Protein AF-A0A962S464-F1 (afdb_monomer)

Nearest PDB structures (foldseek):
  6q2z-assembly1_B  TM=8.981E-01  e=3.096E-05  Haloferax volcanii DS2
  3bid-assembly4_G  TM=9.130E-01  e=7.839E-04  Neisseria meningitidis MC58
  3bid-assembly3_E  TM=9.054E-01  e=1.005E-03  Neisseria meningitidis MC58
  2k7i-assembly1_B  TM=8.317E-01  e=4.481E-04  Agrobacterium fabrum str. C58
  2k49-assembly1_A  TM=9.399E-01  e=1.753E-02  Shewanella oneidensis MR-1

Secondary structure (DSSP, 8-state):
---EEEEEE-TTS-EEEEEE-TTS-EEEE---BSSHHHHHHHHHHHHHHTTTPPP---TT-----PPP--S----SS---TTSSSSS---TTTHHHHSSSSS---------------

Foldseek 3Di:
DAWDKDWDADPVRFIKIFTAGPVRDTDDIGDTHNDPVVRVVVVVVCVVCVVPDDDDDCVPVPPPDPPPPPPDDPPPDDPPPPPVVVPPPPPVVVVVVVPPPPDDDDDDDDDDDDDDD

Radius of gyration: 37.12 Å; Cα contacts (8 Å, |Δi|>4): 73; chains: 1; bounding box: 73×63×72 Å

Structure (mmCIF, N/CA/C/O backbone):
data_AF-A0A962S464-F1
#
_entry.id   AF-A0A962S464-F1
#
loop_
_atom_site.group_PDB
_atom_site.id
_atom_site.type_symbol
_atom_site.label_atom_id
_atom_site.label_alt_id
_atom_site.label_comp_id
_atom_site.label_asym_id
_atom_site.label_entity_id
_atom_site.label_seq_id
_atom_site.pdbx_PDB_ins_code
_atom_site.Cartn_x
_atom_site.Cartn_y
_atom_site.Cartn_z
_atom_site.occupancy
_atom_site.B_iso_or_equiv
_atom_site.auth_seq_id
_atom_site.auth_comp_id
_atom_site.auth_asym_id
_atom_site.auth_atom_id
_atom_site.pdbx_PDB_model_num
ATOM 1 N N . MET A 1 1 ? 13.500 -8.009 13.695 1.00 68.75 1 MET A N 1
ATOM 2 C CA . MET A 1 1 ? 12.142 -8.559 13.429 1.00 68.75 1 MET A CA 1
ATOM 3 C C . MET A 1 1 ? 11.583 -7.921 12.155 1.00 68.75 1 MET A C 1
ATOM 5 O O . MET A 1 1 ? 12.032 -6.850 11.772 1.00 68.75 1 MET A O 1
ATOM 9 N N . PRO A 1 2 ? 10.647 -8.565 11.438 1.00 79.00 2 PRO A N 1
ATOM 10 C CA . PRO A 1 2 ? 10.001 -7.939 10.283 1.00 79.00 2 PRO A CA 1
ATOM 11 C C . PRO A 1 2 ? 9.098 -6.764 10.701 1.00 79.00 2 PRO A C 1
ATOM 13 O O . PRO A 1 2 ? 8.516 -6.774 11.788 1.00 79.00 2 PRO A O 1
ATOM 16 N N . GLY A 1 3 ? 8.970 -5.763 9.821 1.00 85.00 3 GLY A N 1
ATOM 17 C CA . GLY A 1 3 ? 8.020 -4.656 9.984 1.00 85.00 3 GLY A CA 1
ATOM 18 C C . GLY A 1 3 ? 6.564 -5.135 10.043 1.00 85.00 3 GLY A C 1
ATOM 19 O O . GLY A 1 3 ? 6.246 -6.254 9.636 1.00 85.00 3 GLY A O 1
ATOM 20 N N . LYS A 1 4 ? 5.664 -4.295 10.567 1.00 91.50 4 LYS A N 1
ATOM 21 C CA . LYS A 1 4 ? 4.253 -4.653 10.809 1.00 91.50 4 LYS A CA 1
ATOM 22 C C . LYS A 1 4 ? 3.316 -3.892 9.876 1.00 91.50 4 LYS A C 1
ATOM 24 O O . LYS A 1 4 ? 3.460 -2.682 9.702 1.00 91.50 4 LY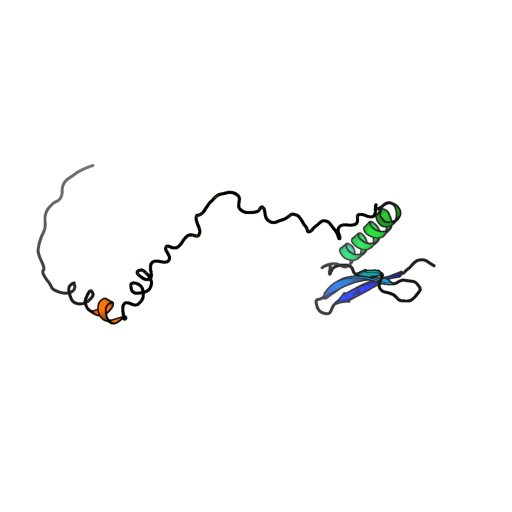S A O 1
ATOM 29 N N . PHE A 1 5 ? 2.327 -4.597 9.327 1.00 94.12 5 PHE A N 1
ATOM 30 C CA . PHE A 1 5 ? 1.213 -3.985 8.606 1.00 94.12 5 PHE A CA 1
ATOM 31 C C . PHE A 1 5 ? 0.083 -3.632 9.572 1.00 94.12 5 PHE A C 1
ATOM 33 O O . PHE A 1 5 ? -0.443 -4.498 10.270 1.00 94.12 5 PHE A O 1
ATOM 40 N N . GLU A 1 6 ? -0.323 -2.368 9.575 1.00 94.00 6 GLU A N 1
ATOM 41 C CA . GLU A 1 6 ? -1.473 -1.883 10.334 1.00 94.00 6 GLU A CA 1
ATOM 42 C C . GLU A 1 6 ? -2.597 -1.501 9.375 1.00 94.00 6 GLU A C 1
ATOM 44 O O . GLU A 1 6 ? -2.417 -0.637 8.516 1.00 94.00 6 GLU A O 1
ATOM 49 N N . LEU A 1 7 ? -3.760 -2.133 9.533 1.00 94.81 7 LEU A N 1
ATOM 50 C CA . LEU A 1 7 ? -4.970 -1.837 8.771 1.00 94.81 7 LEU A CA 1
ATOM 51 C C . LEU A 1 7 ? -5.931 -1.018 9.637 1.00 94.81 7 LEU A C 1
ATOM 53 O O . LEU A 1 7 ? -6.308 -1.451 10.726 1.00 94.81 7 LEU A O 1
ATOM 57 N N . TYR A 1 8 ? -6.376 0.126 9.131 1.00 94.56 8 TYR A N 1
ATOM 58 C CA . TYR A 1 8 ? -7.314 1.005 9.822 1.00 94.56 8 TYR A CA 1
ATOM 59 C C . TYR A 1 8 ? -8.376 1.548 8.861 1.00 94.56 8 TYR A C 1
ATOM 61 O O . TYR A 1 8 ? -8.228 1.508 7.636 1.00 94.56 8 TYR A O 1
ATOM 69 N N . LYS A 1 9 ? -9.482 2.030 9.429 1.00 94.75 9 LYS A N 1
ATOM 70 C CA . LYS A 1 9 ? -10.576 2.661 8.685 1.00 94.75 9 LYS A CA 1
ATOM 71 C C . LYS A 1 9 ? -10.459 4.178 8.828 1.00 94.75 9 LYS A C 1
ATOM 73 O O . LYS A 1 9 ? -10.283 4.666 9.941 1.00 94.75 9 LYS A O 1
ATOM 78 N N . ASP A 1 10 ? -10.510 4.905 7.715 1.00 91.56 10 ASP A N 1
ATOM 79 C CA . ASP A 1 10 ? -10.517 6.369 7.720 1.00 91.56 10 ASP A CA 1
ATOM 80 C C . ASP A 1 10 ? -11.915 6.930 8.044 1.00 91.56 10 ASP A C 1
ATOM 82 O O . ASP A 1 10 ? -12.912 6.209 8.074 1.00 91.56 10 ASP A O 1
ATOM 86 N N . VAL A 1 11 ? -11.990 8.245 8.273 1.00 92.31 11 VAL A N 1
ATOM 87 C CA . VAL A 1 11 ? -13.250 8.963 8.555 1.00 92.31 11 VAL A CA 1
ATOM 88 C C . VAL A 1 11 ? -14.262 8.920 7.403 1.00 92.31 11 VAL A C 1
ATOM 90 O O . VAL A 1 11 ? -15.421 9.262 7.592 1.00 92.31 11 VAL A O 1
ATOM 93 N N . ARG A 1 12 ? -13.831 8.526 6.200 1.00 92.19 12 ARG A N 1
ATOM 94 C CA . ARG A 1 12 ? -14.661 8.358 4.998 1.00 92.19 12 ARG A CA 1
ATOM 95 C C . ARG A 1 12 ? -15.000 6.884 4.755 1.00 92.19 12 ARG A C 1
ATOM 97 O O . ARG A 1 12 ? -15.293 6.505 3.623 1.00 92.19 12 ARG A O 1
ATOM 104 N N . ASP A 1 13 ? -14.912 6.060 5.796 1.00 92.31 13 ASP A N 1
ATOM 105 C CA . ASP A 1 13 ? -15.186 4.628 5.775 1.00 92.31 13 ASP A CA 1
ATOM 106 C C . ASP A 1 13 ? -14.328 3.810 4.796 1.00 92.31 13 ASP A C 1
ATOM 108 O O . ASP A 1 13 ? -14.693 2.690 4.431 1.00 92.31 13 ASP A O 1
ATOM 112 N N . ARG A 1 14 ? -13.157 4.319 4.399 1.00 94.62 14 ARG A N 1
ATOM 113 C CA . ARG A 1 14 ? -12.224 3.579 3.543 1.00 94.62 14 ARG A CA 1
ATOM 114 C C . ARG A 1 14 ? -11.181 2.845 4.365 1.00 94.62 14 ARG A C 1
ATOM 116 O O . ARG A 1 14 ? -10.677 3.355 5.361 1.00 94.62 14 ARG A O 1
ATOM 123 N N . TYR A 1 15 ? -10.825 1.652 3.913 1.00 95.75 15 TYR A N 1
ATOM 124 C CA . TYR A 1 15 ? -9.791 0.820 4.510 1.00 95.75 15 TYR A CA 1
ATOM 125 C C . TYR A 1 15 ? -8.435 1.197 3.933 1.00 95.75 15 TYR A C 1
ATOM 127 O O . TYR A 1 15 ? -8.227 1.095 2.728 1.00 95.75 15 TYR A O 1
ATOM 135 N N . ARG A 1 16 ? -7.514 1.618 4.794 1.00 94.75 16 ARG A N 1
ATOM 136 C CA . ARG A 1 16 ? -6.129 1.932 4.438 1.00 94.75 16 ARG A CA 1
ATOM 137 C C . ARG A 1 16 ? -5.203 1.059 5.259 1.00 94.75 16 ARG A C 1
ATOM 139 O O . ARG A 1 16 ? -5.538 0.669 6.378 1.00 94.75 16 ARG A O 1
ATOM 146 N N . PHE A 1 17 ? -4.029 0.784 4.715 1.00 95.38 17 PHE A N 1
ATOM 147 C CA . PHE A 1 17 ? -2.977 0.103 5.451 1.00 95.38 17 PHE A CA 1
ATOM 148 C C . PHE A 1 17 ? -1.685 0.900 5.416 1.00 95.38 17 PHE A C 1
ATOM 150 O O . PHE A 1 17 ? -1.452 1.698 4.511 1.00 95.38 17 PHE A O 1
ATOM 157 N N . ARG A 1 18 ? -0.839 0.671 6.412 1.00 95.44 18 ARG A N 1
ATOM 158 C CA . ARG A 1 18 ? 0.514 1.215 6.468 1.00 95.44 18 ARG A CA 1
ATOM 159 C C . ARG A 1 18 ? 1.498 0.153 6.925 1.00 95.44 18 ARG A C 1
ATOM 161 O O . ARG A 1 18 ? 1.133 -0.710 7.721 1.00 95.44 18 ARG A O 1
ATOM 168 N N . LEU A 1 19 ? 2.725 0.232 6.428 1.00 94.94 19 LEU A N 1
ATOM 169 C CA . LEU A 1 19 ? 3.845 -0.589 6.870 1.00 94.94 19 LEU A CA 1
ATOM 170 C C . LEU A 1 19 ? 4.756 0.255 7.752 1.00 94.94 19 LEU A C 1
ATOM 172 O O . LEU A 1 19 ? 5.294 1.269 7.299 1.00 94.94 19 LEU A O 1
ATOM 176 N N . ILE A 1 20 ? 4.924 -0.182 8.996 1.00 93.56 20 ILE A N 1
ATOM 177 C CA . ILE A 1 20 ? 5.788 0.467 9.978 1.00 93.56 20 ILE A CA 1
ATOM 178 C C . ILE A 1 20 ? 7.045 -0.381 10.179 1.00 93.56 20 ILE A C 1
ATOM 180 O O . ILE A 1 20 ? 6.964 -1.603 10.354 1.00 93.56 20 ILE A O 1
ATOM 184 N N . SER A 1 21 ? 8.207 0.273 10.132 1.00 93.12 21 SER A N 1
ATOM 185 C CA . SER A 1 21 ? 9.502 -0.339 10.435 1.00 93.12 21 SER A CA 1
ATOM 186 C C . SER A 1 21 ? 9.625 -0.669 11.925 1.00 93.12 21 SER A C 1
ATOM 188 O O . SER A 1 21 ? 8.843 -0.202 12.751 1.00 93.12 21 SER A O 1
ATOM 190 N N . GLU A 1 22 ? 10.647 -1.431 12.314 1.00 90.56 22 GLU A N 1
ATOM 191 C CA . GLU A 1 22 ? 10.920 -1.686 13.739 1.00 90.56 22 GLU A CA 1
ATOM 192 C C . GLU A 1 22 ? 11.184 -0.408 14.538 1.00 90.56 22 GLU A C 1
ATOM 194 O O . GLU A 1 22 ? 10.879 -0.330 15.725 1.00 90.56 22 GLU A O 1
ATOM 199 N N . LYS A 1 23 ? 11.727 0.607 13.865 1.00 90.69 23 LYS A N 1
ATOM 200 C CA . LYS A 1 23 ? 12.041 1.910 14.444 1.00 90.69 23 LYS A CA 1
ATOM 201 C C . LYS A 1 23 ? 10.804 2.814 14.562 1.00 90.69 23 LYS A C 1
ATOM 203 O O . LYS A 1 23 ? 10.898 3.904 15.114 1.00 90.69 23 LYS A O 1
ATOM 208 N N . GLY A 1 24 ? 9.649 2.375 14.057 1.00 89.88 24 GLY A N 1
ATOM 209 C CA . GLY A 1 24 ? 8.419 3.169 14.042 1.00 89.88 24 GLY A CA 1
ATOM 210 C C . GLY A 1 24 ? 8.290 4.103 12.836 1.00 89.88 24 GLY A C 1
ATOM 211 O O . GLY A 1 24 ? 7.405 4.953 12.816 1.00 89.88 24 GLY A O 1
ATOM 212 N N . GLU A 1 25 ? 9.152 3.966 11.829 1.00 93.62 25 GLU A N 1
ATOM 213 C CA . GLU A 1 25 ? 9.121 4.808 10.631 1.00 93.62 25 GLU A CA 1
ATOM 214 C C . GLU A 1 25 ? 8.116 4.258 9.613 1.00 93.62 25 GLU A C 1
ATOM 216 O O . GLU A 1 25 ? 8.004 3.046 9.410 1.00 93.62 25 GLU A O 1
ATOM 221 N N . LEU A 1 26 ? 7.377 5.159 8.965 1.00 93.75 26 LEU A N 1
ATOM 222 C CA . LEU A 1 26 ? 6.431 4.806 7.913 1.00 93.75 26 LEU A CA 1
ATOM 223 C C . LEU A 1 26 ? 7.195 4.486 6.622 1.00 93.75 26 LEU A C 1
ATOM 225 O O . LEU A 1 26 ? 7.781 5.382 6.023 1.00 93.75 26 LEU A O 1
ATOM 229 N N . ILE A 1 27 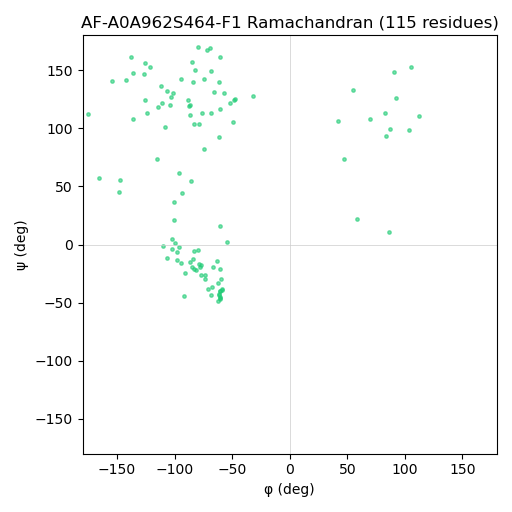? 7.153 3.226 6.186 1.00 93.06 27 ILE A N 1
ATOM 230 C CA . ILE A 1 27 ? 7.823 2.769 4.956 1.00 93.06 27 ILE A CA 1
ATOM 231 C C . ILE A 1 27 ? 6.875 2.859 3.760 1.00 93.06 27 ILE A C 1
ATOM 233 O O . ILE A 1 27 ? 7.256 3.293 2.678 1.00 93.06 27 ILE A O 1
ATOM 237 N N . LEU A 1 28 ? 5.631 2.414 3.946 1.00 93.00 28 LEU A N 1
ATOM 238 C CA . LEU A 1 28 ? 4.650 2.312 2.871 1.00 93.00 28 LEU A CA 1
ATOM 239 C C . LEU A 1 28 ? 3.265 2.686 3.386 1.00 93.00 28 LEU A C 1
ATOM 241 O O . LEU A 1 28 ? 2.880 2.319 4.496 1.00 93.00 28 LEU A O 1
ATOM 245 N N . SER A 1 29 ? 2.506 3.388 2.550 1.00 94.00 29 SER A N 1
ATOM 246 C CA . SER A 1 29 ? 1.109 3.731 2.793 1.00 94.00 29 SER A CA 1
ATOM 247 C C . SER A 1 29 ? 0.271 3.260 1.610 1.00 94.00 29 SER A C 1
ATOM 249 O O . SER A 1 29 ? 0.563 3.599 0.466 1.00 94.00 29 SER A O 1
ATOM 251 N N . GLY A 1 30 ? -0.744 2.448 1.888 1.00 90.88 30 GLY A N 1
ATOM 252 C CA . GLY A 1 30 ? -1.684 1.941 0.899 1.00 90.88 30 GLY A CA 1
ATOM 253 C C . GLY A 1 30 ? -2.831 2.913 0.629 1.00 90.88 30 GLY A C 1
ATOM 254 O O . GLY A 1 30 ? -3.180 3.757 1.464 1.00 90.88 30 GLY A O 1
ATOM 255 N N . ASP A 1 31 ? -3.447 2.766 -0.541 1.00 90.56 31 ASP A N 1
ATOM 256 C CA . ASP A 1 31 ? -4.612 3.561 -0.924 1.00 90.56 31 ASP A CA 1
ATOM 257 C C . ASP A 1 31 ? -5.880 3.165 -0.133 1.00 90.56 31 ASP A C 1
ATOM 259 O O . ASP A 1 31 ? -5.918 2.159 0.580 1.00 90.56 31 ASP A O 1
ATOM 263 N N . GLY A 1 32 ? -6.923 3.992 -0.218 1.00 93.31 32 GLY A N 1
ATOM 264 C CA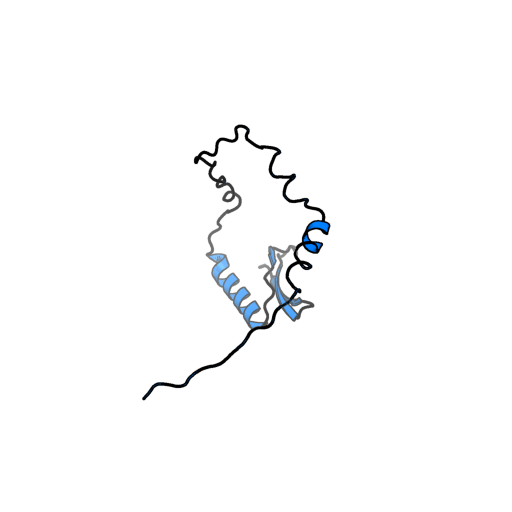 . GLY A 1 32 ? -8.194 3.787 0.473 1.00 93.31 32 GLY A CA 1
ATOM 265 C C . GLY A 1 32 ? -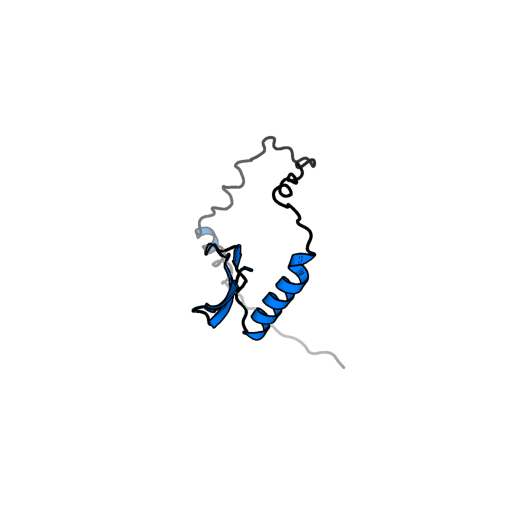9.141 2.851 -0.277 1.00 93.31 32 GLY A C 1
ATOM 266 O O . GLY A 1 32 ? -9.841 3.274 -1.196 1.00 93.31 32 GLY A O 1
ATOM 267 N N . TYR A 1 33 ? -9.254 1.608 0.182 1.00 94.38 33 TYR A N 1
ATOM 268 C CA . TYR A 1 33 ? -10.168 0.602 -0.362 1.00 94.38 33 TYR A CA 1
ATOM 269 C C . TYR A 1 33 ? -11.587 0.740 0.194 1.00 94.38 33 TYR A C 1
ATOM 271 O O . TYR A 1 33 ? -11.799 1.129 1.341 1.00 94.38 33 TYR A O 1
ATOM 279 N N . LYS A 1 34 ? -12.587 0.347 -0.603 1.00 93.69 34 LYS A N 1
ATOM 280 C CA . LYS A 1 34 ? -13.997 0.319 -0.170 1.00 93.69 34 LYS A CA 1
ATOM 281 C C . LYS A 1 34 ? -14.311 -0.835 0.786 1.00 93.69 34 LYS A C 1
ATOM 283 O O . LYS A 1 34 ? -15.214 -0.723 1.604 1.00 93.69 34 LYS A O 1
ATOM 288 N N . GLN A 1 35 ? -13.592 -1.950 0.669 1.00 94.81 35 GLN A N 1
ATOM 289 C CA . GLN A 1 35 ? -13.838 -3.166 1.445 1.00 94.81 35 GLN A CA 1
ATOM 290 C C . GLN A 1 35 ? -12.564 -3.624 2.152 1.00 94.81 35 GLN A C 1
ATOM 292 O O . GLN A 1 35 ? -11.468 -3.499 1.608 1.00 94.81 35 GLN A O 1
ATOM 297 N N . LYS A 1 36 ? -12.727 -4.215 3.340 1.00 93.69 36 LYS A N 1
ATOM 298 C CA . LYS A 1 36 ? -11.617 -4.746 4.143 1.00 93.69 36 LYS A CA 1
ATOM 299 C C . LYS A 1 36 ? -10.852 -5.852 3.411 1.00 93.69 36 LYS A C 1
ATOM 301 O O . LYS A 1 36 ? -9.632 -5.895 3.488 1.00 93.69 36 LYS A O 1
ATOM 306 N N . VAL A 1 37 ? -11.578 -6.724 2.708 1.00 95.44 37 VAL A N 1
A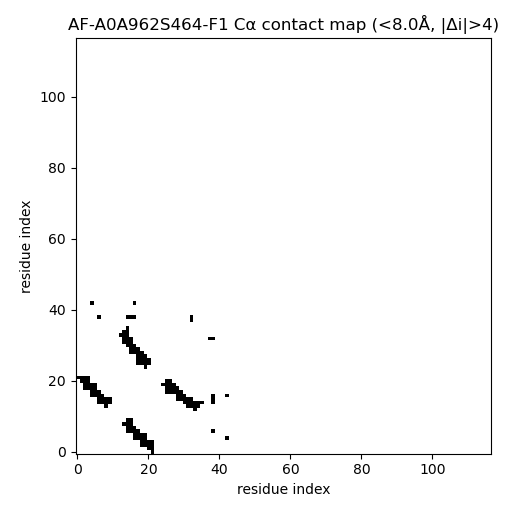TOM 307 C CA . VAL A 1 37 ? -11.010 -7.873 1.985 1.00 95.44 37 VAL A CA 1
ATOM 308 C C . VAL A 1 37 ? -10.030 -7.403 0.914 1.00 95.44 37 VAL A C 1
ATOM 310 O O . VAL A 1 37 ? -8.894 -7.850 0.905 1.00 95.44 37 VAL A O 1
ATOM 313 N N . LEU A 1 38 ? -10.408 -6.394 0.123 1.00 95.19 38 LEU A N 1
ATOM 314 C CA . LEU A 1 38 ? -9.539 -5.823 -0.913 1.00 95.19 38 LEU A CA 1
ATOM 315 C C . LEU A 1 38 ? -8.227 -5.264 -0.343 1.00 95.19 38 LEU A C 1
ATOM 317 O O . LEU A 1 38 ? -7.169 -5.440 -0.938 1.00 95.19 38 LEU A O 1
ATOM 321 N N . ALA A 1 39 ? -8.283 -4.615 0.823 1.00 94.56 39 ALA A N 1
ATOM 322 C CA . ALA A 1 39 ? -7.080 -4.115 1.481 1.00 94.56 39 ALA A CA 1
ATOM 323 C C . ALA A 1 39 ? -6.178 -5.258 1.986 1.00 94.56 39 ALA A C 1
ATOM 325 O O . ALA A 1 39 ? -4.957 -5.145 1.921 1.00 94.56 39 ALA A O 1
ATOM 326 N N . LEU A 1 40 ? -6.763 -6.360 2.469 1.00 95.06 40 LEU A N 1
ATOM 327 C CA . LEU A 1 40 ? -6.009 -7.549 2.875 1.00 95.06 40 LEU A CA 1
ATOM 328 C C . LEU A 1 40 ? -5.373 -8.253 1.673 1.00 95.06 40 LEU A C 1
ATOM 330 O O . LEU A 1 40 ? -4.195 -8.594 1.736 1.00 95.06 40 LEU A O 1
ATOM 334 N N . ASP A 1 41 ? -6.110 -8.411 0.575 1.00 95.50 41 ASP A N 1
ATOM 335 C CA . ASP A 1 41 ? -5.595 -9.011 -0.659 1.00 95.50 41 ASP A CA 1
ATOM 336 C C . ASP A 1 41 ? -4.423 -8.200 -1.221 1.00 95.50 41 ASP A C 1
ATOM 338 O O . ASP A 1 41 ? -3.408 -8.770 -1.623 1.00 95.50 41 ASP A O 1
ATOM 342 N N . ALA A 1 42 ? -4.508 -6.866 -1.163 1.00 94.12 42 ALA A N 1
ATOM 343 C CA . ALA A 1 42 ? -3.405 -5.986 -1.533 1.00 94.12 42 ALA A CA 1
ATOM 344 C C . ALA A 1 42 ? -2.158 -6.223 -0.661 1.00 94.12 42 ALA A C 1
ATOM 346 O O . ALA A 1 42 ? -1.059 -6.357 -1.197 1.00 94.12 42 ALA A O 1
ATOM 347 N N . ILE A 1 43 ? -2.315 -6.338 0.665 1.00 94.25 43 ILE A N 1
ATOM 348 C CA . ILE A 1 43 ? -1.199 -6.645 1.579 1.00 94.25 43 ILE A CA 1
ATOM 349 C C . ILE A 1 43 ? -0.576 -8.000 1.229 1.00 94.25 43 ILE A C 1
ATOM 351 O O . ILE A 1 43 ? 0.643 -8.101 1.106 1.00 94.25 43 ILE A O 1
ATOM 355 N N . VAL A 1 44 ? -1.395 -9.035 1.022 1.00 94.44 44 VAL A N 1
ATOM 356 C CA . VAL A 1 44 ? -0.913 -10.379 0.666 1.00 94.44 44 VAL A CA 1
ATOM 357 C C . VAL A 1 44 ? -0.164 -10.358 -0.667 1.00 94.44 44 VAL A C 1
ATOM 359 O O . VAL A 1 44 ? 0.900 -10.966 -0.785 1.00 94.44 44 VAL A O 1
ATOM 362 N N . SER A 1 45 ? -0.683 -9.636 -1.659 1.00 93.88 45 SER A N 1
ATOM 363 C CA . SER A 1 45 ? -0.035 -9.481 -2.962 1.00 93.88 45 SER A CA 1
ATOM 364 C C . SER A 1 45 ? 1.328 -8.798 -2.843 1.00 93.88 45 SER A C 1
ATOM 366 O O . SER A 1 45 ? 2.297 -9.255 -3.453 1.00 93.88 45 SER A O 1
ATOM 368 N N . ILE A 1 46 ? 1.425 -7.740 -2.028 1.00 92.44 46 ILE A N 1
ATOM 369 C CA . ILE A 1 46 ? 2.690 -7.051 -1.750 1.00 92.44 46 ILE A CA 1
ATOM 370 C C . ILE A 1 46 ? 3.664 -8.010 -1.072 1.00 92.44 46 ILE A C 1
ATOM 372 O O . ILE A 1 46 ? 4.789 -8.136 -1.530 1.00 92.44 46 ILE A O 1
ATOM 376 N N . MET A 1 47 ? 3.243 -8.735 -0.034 1.00 90.75 47 MET A N 1
ATOM 377 C CA . MET A 1 47 ? 4.122 -9.669 0.681 1.00 90.75 47 MET A CA 1
ATOM 378 C C . MET A 1 47 ? 4.696 -10.760 -0.227 1.00 90.75 47 MET A C 1
ATOM 380 O O . MET A 1 47 ? 5.856 -11.124 -0.073 1.00 90.75 47 MET A O 1
ATOM 384 N N . ARG A 1 48 ? 3.899 -11.270 -1.173 1.00 93.50 48 ARG A N 1
ATOM 385 C CA . ARG A 1 48 ? 4.347 -12.290 -2.133 1.00 93.50 48 ARG A CA 1
ATOM 386 C C . ARG A 1 48 ? 5.324 -11.736 -3.163 1.00 93.50 48 ARG A C 1
ATOM 388 O O . ARG A 1 48 ? 6.266 -12.423 -3.525 1.00 93.50 48 ARG A O 1
ATOM 395 N N . SER A 1 49 ? 5.094 -10.511 -3.624 1.00 92.12 49 SER A N 1
ATOM 396 C CA . SER A 1 49 ? 5.861 -9.930 -4.732 1.00 92.12 49 SER A CA 1
ATOM 397 C C . SER A 1 49 ? 7.094 -9.154 -4.257 1.00 92.12 49 SER A C 1
ATOM 399 O O . SER A 1 49 ? 8.053 -9.012 -5.004 1.00 92.12 49 SER A O 1
ATOM 401 N N . ALA A 1 50 ? 7.093 -8.649 -3.018 1.00 88.56 50 ALA A N 1
ATOM 402 C CA . ALA A 1 50 ? 8.114 -7.729 -2.514 1.00 88.56 50 ALA A CA 1
ATOM 403 C C . ALA A 1 50 ? 9.524 -8.329 -2.478 1.00 88.56 50 ALA A C 1
ATOM 405 O O . ALA A 1 50 ? 10.487 -7.596 -2.672 1.00 88.56 50 ALA A O 1
ATOM 406 N N . SER A 1 51 ? 9.660 -9.634 -2.233 1.00 87.50 51 SER A N 1
ATOM 407 C CA . SER A 1 51 ? 10.973 -10.287 -2.178 1.00 87.50 51 SER A CA 1
ATOM 408 C C . SER A 1 51 ? 11.624 -10.466 -3.552 1.00 87.50 51 SER A C 1
ATOM 410 O O . SER A 1 51 ? 12.846 -10.520 -3.627 1.00 87.50 51 SER A O 1
ATOM 412 N N . GLU A 1 52 ? 10.829 -10.551 -4.620 1.00 90.75 52 GLU A N 1
ATOM 413 C CA . GLU A 1 52 ? 11.302 -10.811 -5.990 1.00 90.75 52 GLU A CA 1
ATOM 414 C C . GLU A 1 52 ? 11.257 -9.563 -6.888 1.00 90.75 52 GLU A C 1
ATOM 416 O O . GLU A 1 52 ? 11.797 -9.566 -7.993 1.00 90.75 52 GLU A O 1
ATOM 421 N N . ALA A 1 53 ? 10.607 -8.486 -6.438 1.00 92.06 53 ALA A N 1
ATOM 422 C CA . ALA A 1 53 ? 10.412 -7.279 -7.228 1.00 92.06 53 ALA A CA 1
ATOM 423 C C . ALA A 1 53 ? 11.737 -6.558 -7.537 1.00 92.06 53 ALA A C 1
ATOM 425 O O . ALA A 1 53 ? 12.533 -6.260 -6.647 1.00 92.06 53 ALA A O 1
ATOM 426 N N . ALA A 1 54 ? 11.937 -6.214 -8.811 1.00 92.12 54 ALA A N 1
ATOM 427 C CA . ALA A 1 54 ? 13.061 -5.393 -9.245 1.00 92.12 54 ALA A CA 1
ATOM 428 C C . ALA A 1 54 ? 12.861 -3.918 -8.856 1.00 92.12 54 ALA A C 1
ATOM 430 O O . ALA A 1 54 ? 11.755 -3.380 -8.944 1.00 92.12 54 ALA A O 1
ATOM 431 N N . VAL A 1 55 ? 13.950 -3.248 -8.474 1.00 92.62 55 VAL A N 1
ATOM 432 C CA . VAL A 1 55 ? 13.955 -1.807 -8.191 1.00 92.62 55 VAL A CA 1
ATOM 433 C C . VAL A 1 55 ? 14.216 -1.051 -9.491 1.00 92.62 55 VAL A C 1
ATOM 435 O O . VAL A 1 55 ? 15.265 -1.223 -10.108 1.00 92.62 55 VAL A O 1
ATOM 438 N N . ILE A 1 56 ? 13.264 -0.212 -9.898 1.00 92.44 56 ILE A N 1
ATOM 439 C CA . ILE A 1 56 ? 13.383 0.653 -11.077 1.00 92.44 56 ILE A CA 1
ATOM 440 C C . ILE A 1 56 ? 13.399 2.106 -10.601 1.00 92.44 56 ILE A C 1
ATOM 442 O O . ILE A 1 56 ? 12.427 2.574 -10.009 1.00 92.44 56 ILE A O 1
ATOM 446 N N . ASP A 1 57 ? 14.497 2.817 -10.863 1.00 91.88 57 ASP A N 1
ATOM 447 C CA . ASP A 1 57 ? 14.621 4.247 -10.569 1.00 91.88 57 ASP A CA 1
ATOM 448 C C . ASP A 1 57 ? 14.074 5.082 -11.737 1.00 91.88 57 ASP A C 1
ATOM 450 O O . ASP A 1 57 ? 14.631 5.095 -12.836 1.00 91.88 57 ASP A O 1
ATOM 454 N N . LEU A 1 58 ? 12.950 5.762 -11.497 1.00 90.25 58 LEU A N 1
ATOM 455 C CA . LEU A 1 58 ? 12.268 6.615 -12.476 1.00 90.25 58 LEU A CA 1
ATOM 456 C C . LEU A 1 58 ? 12.529 8.112 -12.251 1.00 90.25 58 LEU A C 1
ATOM 458 O O . LEU A 1 58 ? 11.958 8.939 -12.960 1.00 90.25 58 LEU A O 1
ATOM 462 N N . SER A 1 59 ? 13.387 8.482 -11.295 1.00 87.12 59 SER A N 1
ATOM 463 C CA . SER A 1 59 ? 13.647 9.888 -10.948 1.00 87.12 59 SER A CA 1
ATOM 464 C C . SER A 1 59 ? 14.216 10.717 -12.109 1.00 87.12 59 SER A C 1
ATOM 466 O O . SER A 1 59 ? 14.072 11.938 -12.125 1.00 87.12 59 SER A O 1
ATOM 468 N N . LEU A 1 60 ? 14.807 10.058 -13.110 1.00 81.06 60 LEU A N 1
ATOM 469 C CA . LEU A 1 60 ? 15.474 10.689 -14.249 1.00 81.06 60 LEU A CA 1
ATOM 470 C C . LEU A 1 60 ? 14.650 10.682 -15.551 1.00 81.06 60 LEU A C 1
ATOM 472 O O . LEU A 1 60 ? 15.087 11.260 -16.542 1.00 81.06 60 LEU A O 1
ATOM 476 N N . GLN A 1 61 ? 13.467 10.053 -15.588 1.00 64.38 61 GLN A N 1
ATOM 477 C CA . GLN A 1 61 ? 12.724 9.851 -16.847 1.00 64.38 61 GLN A CA 1
ATOM 478 C C . GLN A 1 61 ? 11.859 11.044 -17.295 1.00 64.38 61 GLN A C 1
ATOM 480 O O . GLN A 1 61 ? 11.347 11.045 -18.411 1.00 64.38 61 GLN A O 1
ATOM 485 N N . GLN A 1 62 ? 11.736 12.104 -16.492 1.00 62.59 62 GLN A N 1
ATOM 486 C CA . GLN A 1 62 ? 11.027 13.336 -16.873 1.00 62.59 62 GLN A CA 1
ATOM 487 C C . GLN A 1 62 ? 11.974 14.408 -17.411 1.00 62.59 62 GLN A C 1
ATOM 489 O O . GLN A 1 62 ? 12.097 15.511 -16.880 1.00 62.59 62 GLN A O 1
ATOM 494 N N . ARG A 1 63 ? 12.643 14.075 -18.513 1.00 60.12 63 ARG A N 1
ATOM 495 C CA . ARG A 1 63 ? 13.296 15.072 -19.364 1.00 60.12 63 ARG A CA 1
ATOM 496 C C . ARG A 1 63 ? 13.289 14.635 -20.823 1.00 60.12 63 ARG A C 1
ATOM 498 O O . ARG A 1 63 ? 14.296 14.725 -21.507 1.00 60.12 63 ARG A O 1
ATOM 505 N N . GLN A 1 64 ? 12.148 14.142 -21.299 1.00 54.22 64 GLN A N 1
ATOM 506 C CA . GLN A 1 64 ? 11.871 14.292 -22.720 1.00 54.22 64 GLN A CA 1
ATOM 507 C C . GLN A 1 64 ? 11.393 15.720 -22.913 1.00 54.22 64 GLN A C 1
ATOM 509 O O . GLN A 1 64 ? 10.311 16.117 -22.484 1.00 54.22 64 GLN A O 1
ATOM 514 N N . GLU A 1 65 ? 12.330 16.493 -23.438 1.00 57.69 65 GLU A N 1
ATOM 515 C CA . GLU A 1 65 ? 12.143 17.763 -24.104 1.00 57.69 65 GLU A CA 1
ATOM 516 C C . GLU A 1 65 ? 10.794 17.773 -24.826 1.00 57.69 65 GLU A C 1
ATOM 518 O O . GLU A 1 65 ? 10.474 16.869 -25.600 1.00 57.69 65 GLU A O 1
ATOM 523 N N . MET A 1 66 ? 9.997 18.812 -24.562 1.00 53.66 66 MET A N 1
ATOM 524 C CA . MET A 1 66 ? 9.025 19.253 -25.554 1.00 53.66 66 MET A CA 1
ATOM 525 C C . MET A 1 66 ? 9.798 19.323 -26.877 1.00 53.66 66 MET A C 1
ATOM 527 O O . MET A 1 66 ? 10.854 19.968 -26.869 1.00 53.66 66 MET A O 1
ATOM 531 N N . PRO A 1 67 ? 9.364 18.651 -27.960 1.00 51.81 67 PRO A N 1
ATOM 532 C CA . PRO A 1 67 ? 10.020 18.835 -29.241 1.00 51.81 67 PRO A CA 1
ATOM 533 C C . PRO A 1 67 ? 10.060 20.340 -29.484 1.00 51.81 67 PRO A C 1
ATOM 535 O O . PRO A 1 67 ? 9.028 21.015 -29.406 1.00 51.81 67 PRO A O 1
ATOM 538 N N . GLY A 1 68 ? 11.271 20.878 -29.655 1.00 55.84 68 GLY A N 1
ATOM 539 C CA . GLY A 1 68 ? 11.418 22.197 -30.240 1.00 55.84 68 GLY A CA 1
ATOM 540 C C . GLY A 1 68 ? 10.552 22.188 -31.486 1.00 55.84 68 GLY A C 1
ATOM 541 O O . GLY A 1 68 ? 10.669 21.261 -32.277 1.00 55.84 68 GLY A O 1
ATOM 542 N N . GLY A 1 69 ? 9.618 23.133 -31.574 1.00 48.19 69 GLY A N 1
ATOM 543 C CA . GLY A 1 69 ? 8.784 23.290 -32.751 1.00 48.19 69 GLY A CA 1
ATOM 544 C C . GLY A 1 69 ? 9.691 23.603 -33.929 1.00 48.19 69 GLY A C 1
ATOM 545 O O . GLY A 1 69 ? 10.046 24.756 -34.146 1.00 48.19 69 GLY A O 1
ATOM 546 N N . ASP A 1 70 ? 10.100 22.568 -34.645 1.00 56.62 70 ASP A N 1
ATOM 547 C CA . ASP A 1 70 ? 10.788 22.630 -35.917 1.00 56.62 70 ASP A CA 1
ATOM 548 C C . ASP A 1 70 ? 9.778 22.538 -37.061 1.00 56.62 70 ASP A C 1
ATOM 550 O O . ASP A 1 70 ? 10.031 21.871 -38.045 1.00 56.62 70 ASP A O 1
ATOM 554 N N . ASP A 1 71 ? 8.663 23.267 -36.964 1.00 51.91 71 ASP A N 1
ATOM 555 C CA . ASP A 1 71 ? 7.779 23.562 -38.090 1.00 51.91 71 ASP A CA 1
ATOM 556 C C . ASP A 1 71 ? 7.404 25.048 -38.012 1.00 51.91 71 ASP A C 1
ATOM 558 O O . ASP A 1 71 ? 6.703 25.494 -37.101 1.00 51.91 71 ASP A O 1
ATOM 562 N N . GLY A 1 72 ? 7.959 25.837 -38.932 1.00 51.78 72 GLY A N 1
ATOM 563 C CA . GLY A 1 72 ? 7.953 27.295 -38.895 1.00 51.78 72 GLY A CA 1
ATOM 564 C C . GLY A 1 72 ? 6.569 27.942 -38.819 1.00 51.78 72 GLY A C 1
ATOM 565 O O . GLY A 1 72 ? 5.695 27.710 -39.652 1.00 51.78 72 GLY A O 1
ATOM 566 N N . ILE A 1 73 ? 6.431 28.863 -37.870 1.00 42.88 73 ILE A N 1
ATOM 567 C CA . ILE A 1 73 ? 5.614 30.060 -38.038 1.00 42.88 73 ILE A CA 1
ATOM 568 C C . ILE A 1 73 ? 6.568 31.221 -37.769 1.00 42.88 73 ILE A C 1
ATOM 570 O O . ILE A 1 73 ? 7.089 31.351 -36.660 1.00 42.88 73 ILE A O 1
ATOM 574 N N . GLU A 1 74 ? 6.846 32.004 -38.811 1.00 47.56 74 GLU A N 1
ATOM 575 C CA . GLU A 1 74 ? 7.517 33.299 -38.719 1.00 47.56 74 GLU A CA 1
ATOM 576 C C . GLU A 1 74 ? 6.821 34.132 -37.636 1.00 47.56 74 GLU A C 1
ATOM 578 O O . GLU A 1 74 ? 5.714 34.632 -37.819 1.00 47.56 74 GLU A O 1
ATOM 583 N N . LEU A 1 75 ? 7.467 34.262 -36.479 1.00 53.97 75 LEU A N 1
ATOM 584 C CA . LEU A 1 75 ? 7.163 35.295 -35.493 1.00 53.97 75 LEU A CA 1
ATOM 585 C C . LEU A 1 75 ? 7.940 36.563 -35.865 1.00 53.97 75 LEU A C 1
ATOM 587 O O . LEU A 1 75 ? 8.688 37.103 -35.056 1.00 53.97 75 LEU A O 1
ATOM 591 N N . GLU A 1 76 ? 7.762 37.027 -37.100 1.00 52.19 76 GLU A N 1
ATOM 592 C CA . GLU A 1 76 ? 8.047 38.411 -37.462 1.00 52.19 76 GLU A CA 1
ATOM 593 C C . GLU A 1 76 ? 6.712 39.119 -37.689 1.00 52.19 76 GLU A C 1
ATOM 595 O O . GLU A 1 76 ? 6.030 38.942 -38.691 1.00 52.19 76 GLU A O 1
ATOM 600 N N . GLU A 1 77 ? 6.329 39.874 -36.661 1.00 51.69 77 GLU A N 1
ATOM 601 C CA . GLU A 1 77 ? 5.719 41.194 -36.811 1.00 51.69 77 GLU A CA 1
ATOM 602 C C . GLU A 1 77 ? 4.576 41.317 -37.834 1.00 51.69 77 GLU A C 1
ATOM 604 O O . GLU A 1 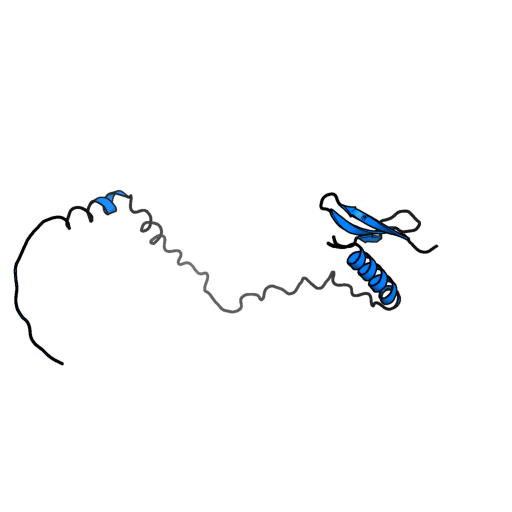77 ? 4.695 41.975 -38.861 1.00 51.69 77 GLU A O 1
ATOM 609 N N . ALA A 1 78 ? 3.406 40.783 -37.485 1.00 50.75 78 ALA A N 1
ATOM 610 C CA . ALA A 1 78 ? 2.135 41.307 -37.989 1.00 50.75 78 ALA A CA 1
ATOM 611 C C . ALA A 1 78 ? 1.031 41.135 -36.937 1.00 50.75 78 ALA A C 1
ATOM 613 O O . ALA A 1 78 ? -0.009 40.520 -37.163 1.00 50.75 78 ALA A O 1
ATOM 614 N N . TRP A 1 79 ? 1.279 41.674 -35.743 1.00 47.88 79 TRP A N 1
ATOM 615 C CA . TRP A 1 79 ? 0.191 42.102 -34.868 1.00 47.88 79 TRP A CA 1
ATOM 616 C C . TRP A 1 79 ? -0.367 43.407 -35.452 1.00 47.88 79 TRP A C 1
ATOM 618 O O . TRP A 1 79 ? 0.031 44.493 -35.044 1.00 47.88 79 TRP A O 1
ATOM 628 N N . ASP A 1 80 ? -1.239 43.300 -36.456 1.00 45.81 80 ASP A N 1
ATOM 629 C CA . ASP A 1 80 ? -2.033 44.433 -36.931 1.00 45.81 80 ASP A CA 1
ATOM 630 C C . ASP A 1 80 ? -3.046 44.812 -35.836 1.00 45.81 80 ASP A C 1
ATOM 632 O O . ASP A 1 80 ? -3.990 44.072 -35.554 1.00 45.81 80 ASP A O 1
ATOM 636 N N . GLU A 1 81 ? -2.880 45.996 -35.242 1.00 48.66 81 GLU A N 1
ATOM 637 C CA . GLU A 1 81 ? -3.778 46.644 -34.263 1.00 48.66 81 GLU A CA 1
ATOM 638 C C . GLU A 1 81 ? -5.208 46.924 -34.800 1.00 48.66 81 GLU A C 1
ATOM 640 O O . GLU A 1 81 ? -5.959 47.713 -34.230 1.00 48.66 81 GLU A O 1
ATOM 645 N N . ALA A 1 82 ? -5.629 46.302 -35.905 1.00 50.25 82 ALA A N 1
ATOM 646 C CA . ALA A 1 82 ? -6.873 46.616 -36.603 1.00 50.25 82 ALA A CA 1
ATOM 647 C C . ALA A 1 82 ? -8.082 45.748 -36.196 1.00 50.25 82 ALA A C 1
ATOM 649 O O . ALA A 1 82 ? -9.218 46.135 -36.477 1.00 50.25 82 ALA A O 1
ATOM 650 N N . GLU A 1 83 ? -7.893 44.602 -35.529 1.00 49.59 83 GLU A N 1
ATOM 651 C CA . GLU A 1 83 ? -9.017 43.705 -35.189 1.00 49.59 83 GLU A CA 1
ATOM 652 C C . GLU A 1 83 ? -9.568 43.859 -33.760 1.00 49.59 83 GLU A C 1
ATOM 654 O O . GLU A 1 83 ? -10.692 43.421 -33.496 1.00 49.59 83 GLU A O 1
ATOM 659 N N . GLU A 1 84 ? -8.875 44.559 -32.853 1.00 47.03 84 GLU A N 1
ATOM 660 C CA . GLU A 1 84 ? -9.408 44.801 -31.501 1.00 47.03 84 GLU A CA 1
ATOM 661 C C . GLU A 1 84 ? -10.470 45.921 -31.444 1.00 47.03 84 GLU A C 1
ATOM 663 O O . GLU A 1 84 ? -11.316 45.920 -30.548 1.00 47.03 84 GLU A O 1
ATOM 668 N N . GLU A 1 85 ? -10.546 46.815 -32.440 1.00 49.88 85 GLU A N 1
ATOM 669 C CA . GLU A 1 85 ? -11.604 47.843 -32.495 1.00 49.88 85 GLU A CA 1
ATOM 670 C C . GLU A 1 85 ? -12.964 47.324 -33.008 1.00 49.88 85 GLU A C 1
ATOM 672 O O . GLU A 1 85 ? -13.999 47.958 -32.782 1.00 49.88 85 GLU A O 1
ATOM 677 N N . ALA A 1 86 ? -13.024 46.162 -33.667 1.00 52.19 86 ALA A N 1
ATOM 678 C CA . ALA A 1 86 ? -14.266 45.681 -34.285 1.00 52.19 86 ALA A CA 1
ATOM 679 C C . ALA A 1 86 ? -15.183 44.886 -33.333 1.00 52.19 86 ALA A C 1
ATOM 681 O O . ALA A 1 86 ? -16.367 44.694 -33.631 1.00 52.19 86 ALA A O 1
ATOM 682 N N . LEU A 1 87 ? -14.680 44.446 -32.174 1.00 49.62 87 LEU A N 1
ATOM 683 C CA . LEU A 1 87 ? -15.452 43.665 -31.194 1.00 49.62 87 LEU A CA 1
ATOM 684 C C . LEU A 1 87 ? -16.064 44.502 -30.059 1.00 49.62 87 LEU A C 1
ATOM 686 O O . LEU A 1 87 ? -16.851 43.977 -29.268 1.00 49.62 87 LEU A O 1
ATOM 690 N N . TRP A 1 88 ? -15.812 45.814 -30.031 1.00 54.53 88 TRP A N 1
ATOM 691 C CA . TRP A 1 88 ? -16.422 46.763 -29.093 1.00 54.53 88 TRP A CA 1
ATOM 692 C C . TRP A 1 88 ? -17.576 47.575 -29.715 1.00 54.53 88 TRP A C 1
ATOM 694 O O . TRP A 1 88 ? -17.777 48.739 -29.384 1.00 54.53 88 TRP A O 1
ATOM 704 N N . GLU A 1 89 ? -18.420 47.013 -30.593 1.00 50.16 89 GLU A N 1
ATOM 705 C CA . GLU A 1 89 ? -19.653 47.745 -30.938 1.00 50.16 89 GLU A CA 1
ATOM 706 C C . GLU A 1 89 ? -20.511 47.960 -29.667 1.00 50.16 89 GLU A C 1
ATOM 708 O O . GLU A 1 89 ? -21.022 46.985 -29.098 1.00 50.16 89 GLU A O 1
ATOM 713 N N . PRO A 1 90 ? -20.754 49.215 -29.222 1.00 50.88 90 PRO A N 1
ATOM 714 C CA . PRO A 1 90 ? -21.618 49.465 -28.079 1.00 50.88 90 PRO A CA 1
ATOM 715 C C . PRO A 1 90 ? -23.025 48.955 -28.401 1.00 50.88 90 PRO A C 1
ATOM 717 O O . PRO A 1 90 ? -23.538 49.140 -29.510 1.00 50.88 90 PRO A O 1
ATOM 720 N N . ALA A 1 91 ? -23.680 48.338 -27.416 1.00 55.47 91 ALA A N 1
ATOM 721 C CA . ALA A 1 91 ? -24.953 47.610 -27.515 1.00 55.47 91 ALA A CA 1
ATOM 722 C C . ALA A 1 91 ? -26.162 48.377 -28.123 1.00 55.47 91 ALA A C 1
ATOM 724 O O . ALA A 1 91 ? -27.264 47.830 -28.240 1.00 55.47 91 ALA A O 1
ATOM 725 N N . GLU A 1 92 ? -26.000 49.624 -28.561 1.00 58.34 92 GLU A N 1
ATOM 726 C CA . GLU A 1 92 ? -27.054 50.460 -29.131 1.00 58.34 92 GLU A CA 1
ATOM 727 C C . GLU A 1 92 ? -27.420 50.124 -30.588 1.00 58.34 92 GLU A C 1
ATOM 729 O O . GLU A 1 92 ? -28.582 50.296 -30.983 1.00 58.34 92 GLU A O 1
ATOM 734 N N . LYS A 1 93 ? -26.515 49.554 -31.398 1.00 55.44 93 LYS A N 1
ATOM 735 C CA . LYS A 1 93 ? -26.834 49.210 -32.803 1.00 55.44 93 LYS A CA 1
ATOM 736 C C . LYS A 1 93 ? -27.686 47.940 -32.964 1.00 55.44 93 LYS A C 1
ATOM 738 O O . LYS A 1 93 ? -28.419 47.822 -33.952 1.00 55.44 93 LYS A O 1
ATOM 743 N N . ARG A 1 94 ? -27.776 47.064 -31.947 1.00 52.41 94 ARG A N 1
ATOM 744 C CA . ARG A 1 94 ? -28.774 45.962 -31.909 1.00 52.41 94 ARG A CA 1
ATOM 745 C C . ARG A 1 94 ? -30.223 46.458 -31.784 1.00 52.41 94 ARG A C 1
ATOM 747 O O . ARG A 1 94 ? -31.146 45.731 -32.160 1.00 52.41 94 ARG A O 1
ATOM 754 N N . ARG A 1 95 ? -30.467 47.700 -31.333 1.00 52.66 95 ARG A N 1
ATOM 755 C CA . ARG A 1 95 ? -31.830 48.256 -31.170 1.00 52.66 95 ARG A CA 1
ATOM 756 C C . ARG A 1 95 ? -32.449 48.827 -32.451 1.00 52.66 95 ARG A C 1
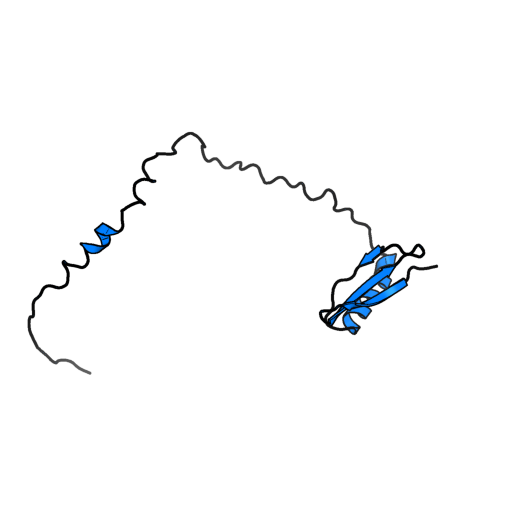ATOM 758 O O . ARG A 1 95 ? -33.677 48.878 -32.539 1.00 52.66 95 ARG A O 1
ATOM 765 N N . LYS A 1 96 ? -31.666 49.189 -33.477 1.00 52.53 96 LYS A N 1
ATOM 766 C CA . LYS A 1 96 ? -32.207 49.744 -34.742 1.00 52.53 96 LYS A CA 1
ATOM 767 C C . LYS A 1 96 ? -32.654 48.688 -35.761 1.00 52.53 96 LYS A C 1
ATOM 769 O O . LYS A 1 96 ? -33.501 48.983 -36.603 1.00 52.53 96 LYS A O 1
ATOM 774 N N . ARG A 1 97 ? -32.194 47.438 -35.644 1.00 48.41 97 ARG A N 1
ATOM 775 C CA . ARG A 1 97 ? -32.585 46.340 -36.553 1.00 48.41 97 ARG A CA 1
ATOM 776 C C . ARG A 1 97 ? -33.936 45.698 -36.188 1.00 48.41 97 ARG A C 1
ATOM 778 O O . ARG A 1 97 ? -34.620 45.171 -37.057 1.00 48.41 97 ARG A O 1
ATOM 785 N N . LYS A 1 98 ? -34.388 45.834 -34.931 1.00 52.09 98 LYS A N 1
ATOM 786 C CA . LYS A 1 98 ? -35.664 45.266 -34.440 1.00 52.09 98 LYS A CA 1
ATOM 787 C C . LYS A 1 98 ? -36.902 46.139 -34.726 1.00 52.09 98 LYS A C 1
ATOM 789 O O . LYS A 1 98 ? -38.022 45.653 -34.604 1.00 52.09 98 LYS A O 1
ATOM 794 N N . LYS A 1 99 ? -36.730 47.406 -35.140 1.00 52.59 99 LYS A N 1
ATOM 795 C CA . LYS A 1 99 ? -37.842 48.346 -35.424 1.00 52.59 99 LYS A CA 1
ATOM 796 C C . LYS A 1 99 ? -38.240 48.483 -36.905 1.00 52.59 99 LYS A C 1
ATOM 798 O O . LYS A 1 99 ? -39.257 49.107 -37.173 1.00 52.59 99 LYS A O 1
ATOM 803 N N . ARG A 1 100 ? -37.516 47.880 -37.861 1.00 49.50 100 ARG A N 1
ATOM 804 C CA . ARG A 1 100 ? -37.845 47.949 -39.309 1.00 49.50 100 ARG A CA 1
ATOM 805 C C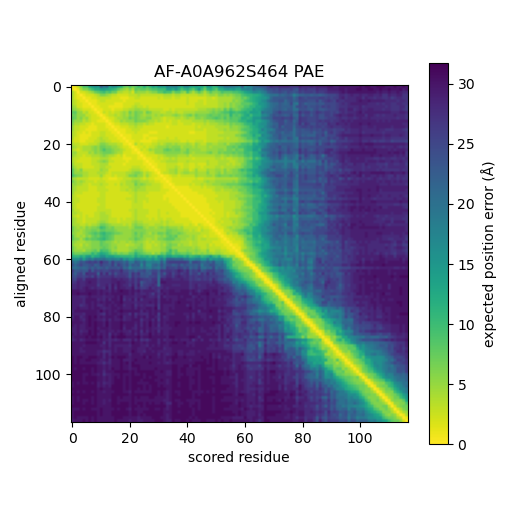 . ARG A 1 100 ? -38.574 46.717 -39.874 1.00 49.50 100 ARG A C 1
ATOM 807 O O . ARG A 1 100 ? -38.877 46.705 -41.057 1.00 49.50 100 ARG A O 1
ATOM 814 N N . GLY A 1 101 ? -38.876 45.703 -39.055 1.00 49.34 101 GLY A N 1
ATOM 815 C CA . GLY A 1 101 ? -39.537 44.461 -39.502 1.00 49.34 101 GLY A CA 1
ATOM 816 C C . GLY A 1 101 ? -40.984 44.266 -39.033 1.00 49.34 101 GLY A C 1
ATOM 817 O O . GLY A 1 101 ? -41.597 43.258 -39.362 1.00 49.34 101 GLY A O 1
ATOM 818 N N . LYS A 1 102 ? -41.548 45.193 -38.247 1.00 55.09 102 LYS A N 1
ATOM 819 C CA . LYS A 1 102 ? -42.922 45.091 -37.726 1.00 55.09 102 LYS A CA 1
ATOM 820 C C . LYS A 1 102 ? -43.765 46.219 -38.315 1.00 55.09 102 LYS A C 1
ATOM 822 O O . LYS A 1 102 ? -44.028 47.217 -37.658 1.00 55.09 102 LYS A O 1
ATOM 827 N N . GLY A 1 103 ? -44.100 46.087 -39.596 1.00 44.75 103 GLY A N 1
ATOM 828 C CA . GLY A 1 103 ? -44.723 47.168 -40.355 1.00 44.75 103 GLY A CA 1
ATOM 829 C C . GLY A 1 103 ? -45.349 46.743 -41.679 1.00 44.75 103 GLY A C 1
ATOM 830 O O . GLY A 1 103 ? -45.040 47.329 -42.705 1.00 44.75 103 GLY A O 1
ATOM 831 N N . GLY A 1 104 ? -46.283 45.790 -41.642 1.00 45.53 104 GLY A N 1
ATOM 832 C CA . GLY A 1 104 ? -47.468 45.892 -42.493 1.00 45.53 104 GLY A CA 1
ATOM 833 C C . GLY A 1 104 ? -47.587 44.996 -43.729 1.00 45.53 104 GLY A C 1
ATOM 834 O O . GLY A 1 104 ? -46.622 44.663 -44.404 1.00 45.53 104 GLY A O 1
ATOM 835 N N . LYS A 1 105 ? -48.875 44.778 -44.034 1.00 48.38 105 LYS A N 1
ATOM 836 C CA . LYS A 1 105 ? -49.510 44.297 -45.275 1.00 48.38 105 LYS A CA 1
ATOM 837 C C . LYS A 1 105 ? -49.533 42.768 -45.428 1.00 48.38 105 LYS A C 1
ATOM 839 O O . LYS A 1 105 ? -48.544 42.150 -45.779 1.00 48.38 105 LYS A O 1
ATOM 844 N N . LYS A 1 106 ? -50.611 42.083 -45.009 1.00 50.84 106 LYS A N 1
ATOM 845 C CA . LYS A 1 106 ? -51.926 41.954 -45.694 1.00 50.84 106 LYS A CA 1
ATOM 846 C C . LYS A 1 106 ? -51.789 41.734 -47.204 1.00 50.84 106 LYS A C 1
ATOM 848 O O . LYS A 1 106 ? -51.592 42.707 -47.920 1.00 50.84 106 LYS A O 1
ATOM 853 N N . ALA A 1 107 ? -52.035 40.507 -47.658 1.00 47.16 107 ALA A N 1
ATOM 854 C CA . ALA A 1 107 ? -52.657 40.164 -48.944 1.00 47.16 107 ALA A CA 1
ATOM 855 C C . ALA A 1 107 ? -52.838 38.633 -48.966 1.00 47.16 107 ALA A C 1
ATOM 857 O O . ALA A 1 107 ? -51.881 37.909 -48.742 1.00 47.16 107 ALA A O 1
ATOM 858 N N . ARG A 1 108 ? -54.088 38.149 -48.943 1.00 40.16 108 ARG A N 1
ATOM 859 C CA . ARG A 1 108 ? -54.798 37.598 -50.118 1.00 40.16 108 ARG A CA 1
ATOM 860 C C . ARG A 1 108 ? -54.187 36.264 -50.557 1.00 40.16 108 ARG A C 1
ATOM 862 O O . ARG A 1 108 ? -53.059 36.215 -51.007 1.00 40.16 108 ARG A O 1
ATOM 869 N N . ALA A 1 109 ? -54.890 35.167 -50.328 1.00 50.62 109 ALA A N 1
ATOM 870 C CA . ALA A 1 109 ? -55.956 34.656 -51.199 1.00 50.62 109 ALA A CA 1
ATOM 871 C C . ALA A 1 109 ? -55.393 33.351 -51.775 1.00 50.62 109 ALA A C 1
ATOM 873 O O . ALA A 1 109 ? -54.335 33.349 -52.382 1.00 50.62 109 ALA A O 1
ATOM 874 N N . ASP A 1 110 ? -55.952 32.223 -51.361 1.00 47.31 110 ASP A N 1
ATOM 875 C CA . ASP A 1 110 ? -56.982 31.537 -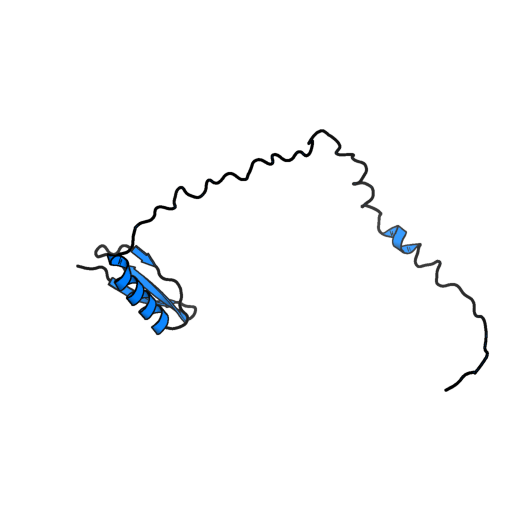52.140 1.00 47.31 110 ASP A CA 1
ATOM 876 C C . ASP A 1 110 ? -56.323 30.523 -53.085 1.00 47.31 110 ASP A C 1
ATOM 878 O O . ASP A 1 110 ? -55.249 30.749 -53.636 1.00 47.31 110 ASP A O 1
ATOM 882 N N . ARG A 1 111 ? -57.074 29.450 -53.328 1.00 45.88 111 ARG A N 1
ATOM 883 C CA . ARG A 1 111 ? -57.098 28.704 -54.583 1.00 45.88 111 ARG A CA 1
ATOM 884 C C . ARG A 1 111 ? -56.355 27.361 -54.651 1.00 45.88 111 ARG A C 1
ATOM 886 O O . ARG A 1 111 ? -55.222 27.262 -55.100 1.00 45.88 111 ARG A O 1
ATOM 893 N N . LYS A 1 112 ? -57.205 26.337 -54.473 1.00 54.09 112 LYS A N 1
ATOM 894 C CA . LYS A 1 112 ? -57.295 25.063 -55.224 1.00 54.09 112 LYS A CA 1
ATOM 895 C C . LYS A 1 112 ? -56.325 23.963 -54.778 1.00 54.09 112 LYS A C 1
ATOM 897 O O . LYS A 1 112 ? -55.121 24.102 -54.882 1.00 54.09 112 LYS A O 1
ATOM 902 N N . SER A 1 113 ? -56.814 22.856 -54.208 1.00 55.38 113 SER A N 1
ATOM 903 C CA . SER A 1 113 ? -57.594 21.777 -54.857 1.00 55.38 113 SER A CA 1
ATOM 904 C C . SER A 1 113 ? -56.879 21.187 -56.077 1.00 55.38 113 SER A C 1
ATOM 906 O O . SER A 1 113 ? -56.571 21.954 -56.989 1.00 55.38 113 SER A O 1
ATOM 908 N N . ARG A 1 114 ? -56.832 19.846 -56.162 1.00 51.41 114 ARG A N 1
ATOM 909 C CA . ARG A 1 114 ? -56.189 18.984 -57.189 1.00 51.41 114 ARG A CA 1
ATOM 910 C C . ARG A 1 114 ? -54.764 18.617 -56.777 1.00 51.41 114 ARG A C 1
ATOM 912 O O . ARG A 1 114 ? -53.982 19.506 -56.506 1.00 51.41 114 ARG A O 1
ATOM 919 N N . ARG A 1 115 ? -54.334 17.362 -56.720 1.00 49.84 115 ARG A N 1
ATOM 920 C CA . ARG A 1 115 ? -54.791 16.050 -57.223 1.00 49.84 115 ARG A CA 1
ATOM 921 C C . ARG A 1 115 ? -54.175 15.021 -56.253 1.00 49.84 115 ARG A C 1
ATOM 923 O O . ARG A 1 115 ? -53.116 15.299 -55.712 1.00 49.84 115 ARG A O 1
ATOM 930 N N . GLY A 1 116 ? -54.878 13.959 -55.868 1.00 47.53 116 GLY A N 1
ATOM 931 C CA . GLY A 1 116 ? -54.872 12.684 -56.603 1.00 47.53 116 GLY A CA 1
ATOM 932 C C . GLY A 1 116 ? -53.697 11.841 -56.090 1.00 47.53 116 GLY A C 1
ATOM 933 O O . GLY A 1 116 ? -52.565 12.255 -56.282 1.00 47.53 116 GLY A O 1
ATOM 934 N N . ARG A 1 117 ? -53.951 10.883 -55.196 1.00 45.16 117 ARG A N 1
ATOM 935 C CA . ARG A 1 117 ? -54.296 9.476 -55.480 1.00 45.16 117 ARG A CA 1
ATOM 936 C C . ARG A 1 117 ? -53.034 8.644 -55.655 1.00 45.16 117 ARG A C 1
ATOM 938 O O . ARG A 1 117 ? -52.232 9.012 -56.534 1.00 45.16 117 ARG A O 1
#

Mean predicted aligned error: 18.84 Å

pLDDT: mean 72.16, std 20.84, range [40.16, 95.75]

Sequence (117 aa):
MPGKFELYKDVRDRYRFRLISEKGELILSGDGYKQKVLALDAIVSIMRSASEAAVIDLSLQQRQEMPGGDDGIELEEAWDEAEEEALWEPAEKRRKRKKRGKGGKKARADRKSRRGR

Solvent-accessible surface area (backbone atoms only — not comparable to full-atom values): 8144 Å² total; per-residue (Å²): 128,83,58,49,81,50,78,48,72,47,99,83,65,23,26,30,38,35,33,30,41,84,88,67,47,81,77,46,75,53,68,74,27,84,42,66,65,61,45,50,52,50,52,54,53,45,66,70,42,61,84,76,57,81,88,80,87,64,90,76,69,87,69,75,70,76,76,75,82,87,67,90,71,84,87,68,87,77,87,67,86,71,66,75,70,71,78,65,72,67,82,66,68,71,61,64,68,71,68,78,75,78,78,84,81,90,79,84,80,87,85,77,85,88,80,84,136